Protein AF-A0A7S2ENN5-F1 (afdb_monomer_lite)

Secondary structure (DSSP, 8-state):
-TGGGT----EEEEEE-----GGG--STTS---SS-HHHHHHHTTS-EEEEETTEEEEE-TTTTTTT-EEE-SS-GGG-EEEEE-SBSTHHHHHHT-TT-SEEEEEEEEETTHHHHHHHHHHHTTTSS---SS-HHHHHHHHHHHTT-SSHHHHHHHHTTT-HHHHHHH-

Organism: Trieres chinensis (NCBI:txid1514140)

InterPro domains:
  IPR032095 Saccharopine dehydrogenase-like, C-terminal [PF16653] (1-130)
  IPR051168 Alpha-aminoadipic semialdehyde synthase [PTHR11133] (2-144)

Foldseek 3Di:
DQVVVVHAAQADEAEDEDAPDQVPLPALLSGDDPDDPLVVLVQLQCKAWWFDQQDIDTAHSLCQLVPKDFDCPPDVVQRKIKTFGHYQPVVCVVVVRVNHRTTTYIYIGHPNNSLLSQLCVLLVVSPDDLDDDDPVVSSVVSCVVVPHPDLQVSLCVSSVNDPVSSVSND

Radius of gyration: 18.99 Å; chains: 1; bounding box: 40×30×58 Å

pLDDT: mean 93.61, std 6.2, range [60.91, 98.56]

Structure (mmCIF, N/CA/C/O backbone):
data_AF-A0A7S2ENN5-F1
#
_entry.id   AF-A0A7S2ENN5-F1
#
loop_
_atom_site.group_PDB
_atom_site.id
_atom_site.type_symbol
_atom_site.label_atom_id
_atom_site.label_alt_id
_atom_site.label_comp_id
_atom_site.label_asym_id
_atom_site.label_entity_id
_atom_site.label_seq_id
_atom_site.pdbx_PDB_ins_code
_atom_site.Cartn_x
_atom_site.Cartn_y
_atom_site.Cartn_z
_atom_site.occupancy
_atom_site.B_iso_or_equiv
_atom_site.auth_seq_id
_atom_site.auth_comp_id
_atom_site.auth_asym_id
_atom_site.auth_atom_id
_atom_site.pdbx_PDB_model_num
ATOM 1 N N . ASP A 1 1 ? -18.076 -10.027 25.248 1.00 76.19 1 ASP A N 1
ATOM 2 C CA . ASP A 1 1 ? -17.454 -9.760 26.560 1.00 76.19 1 ASP A CA 1
ATOM 3 C C . ASP A 1 1 ? -17.493 -8.278 26.937 1.00 76.19 1 ASP A C 1
ATOM 5 O O . ASP A 1 1 ? -18.130 -7.961 27.929 1.00 76.19 1 ASP A O 1
ATOM 9 N N . VAL A 1 2 ? -16.917 -7.354 26.149 1.00 88.94 2 VAL A N 1
ATOM 10 C CA . VAL A 1 2 ? -16.986 -5.901 26.453 1.00 88.94 2 VAL A CA 1
ATOM 11 C C . VAL A 1 2 ? -18.434 -5.395 26.542 1.00 88.94 2 VAL A C 1
ATOM 13 O O . VAL A 1 2 ? -18.850 -4.895 27.583 1.00 88.94 2 VAL A O 1
ATOM 16 N N . GLN A 1 3 ? -19.232 -5.619 25.495 1.00 87.19 3 GLN A N 1
ATOM 17 C CA . GLN A 1 3 ? -20.635 -5.179 25.445 1.00 87.19 3 GLN A CA 1
ATOM 18 C C . GLN A 1 3 ? -21.523 -5.859 26.489 1.00 87.19 3 GLN A C 1
ATOM 20 O O . GLN A 1 3 ? -22.360 -5.215 27.108 1.00 87.19 3 GLN A O 1
ATOM 25 N N . SER A 1 4 ? -21.304 -7.151 26.756 1.00 89.75 4 SER A N 1
ATOM 26 C CA . SER A 1 4 ? -22.038 -7.887 27.796 1.00 89.75 4 SER A CA 1
ATOM 27 C C . SER A 1 4 ? -21.761 -7.370 29.212 1.00 89.75 4 SER A C 1
ATOM 29 O O . SER A 1 4 ? -22.510 -7.685 30.127 1.00 89.75 4 SER A O 1
ATOM 31 N N . ARG A 1 5 ? -20.693 -6.586 29.399 1.00 94.62 5 ARG A N 1
ATOM 32 C CA . ARG A 1 5 ? -20.354 -5.908 30.657 1.00 94.62 5 ARG A CA 1
ATOM 33 C C . ARG A 1 5 ? -20.744 -4.422 30.646 1.00 94.62 5 ARG A C 1
ATOM 35 O O . ARG A 1 5 ? -20.302 -3.684 31.518 1.00 94.62 5 ARG A O 1
ATOM 42 N N . GLY A 1 6 ? -21.532 -3.978 29.661 1.00 93.19 6 GLY A N 1
ATOM 43 C CA . GLY A 1 6 ? -21.951 -2.581 29.502 1.00 93.19 6 GLY A CA 1
ATOM 44 C C . GLY A 1 6 ? -20.868 -1.648 28.949 1.00 93.19 6 GLY A C 1
ATOM 45 O O . GLY A 1 6 ? -21.028 -0.435 29.013 1.00 93.19 6 GLY A O 1
ATOM 46 N N . GLY A 1 7 ? -19.758 -2.189 28.439 1.00 93.94 7 GLY A N 1
ATOM 47 C CA . GLY A 1 7 ? -18.704 -1.400 27.808 1.00 93.94 7 GLY A CA 1
ATOM 48 C C . GLY A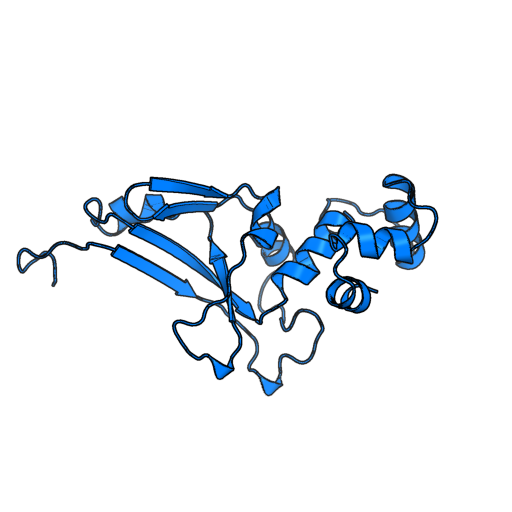 1 7 ? -18.982 -1.118 26.332 1.00 93.94 7 GLY A C 1
ATOM 49 O O . GLY A 1 7 ? -19.632 -1.906 25.643 1.00 93.94 7 GLY A O 1
ATOM 50 N N . GLU A 1 8 ? -18.400 -0.036 25.826 1.00 94.50 8 GLU A N 1
ATOM 51 C CA . GLU A 1 8 ? -18.480 0.359 24.420 1.00 94.50 8 GLU A CA 1
ATOM 52 C C . GLU A 1 8 ? -17.103 0.324 23.757 1.00 94.50 8 GLU A C 1
ATOM 54 O O . GLU A 1 8 ? -16.072 0.593 24.379 1.00 94.50 8 GLU A O 1
ATOM 59 N N . ILE A 1 9 ? -17.074 -0.019 22.470 1.00 96.00 9 ILE A N 1
ATOM 60 C CA . ILE A 1 9 ? -15.841 0.012 21.686 1.00 96.00 9 ILE A CA 1
ATOM 61 C C . ILE A 1 9 ? -15.644 1.436 21.190 1.00 96.00 9 ILE A C 1
ATOM 63 O O . ILE A 1 9 ? -16.368 1.876 20.311 1.00 96.00 9 ILE A O 1
ATOM 67 N N . ALA A 1 10 ? -14.650 2.144 21.724 1.00 95.38 10 ALA A N 1
ATOM 68 C CA . ALA A 1 10 ? -14.343 3.505 21.284 1.00 95.38 10 ALA A CA 1
ATOM 69 C C . ALA A 1 10 ? -13.614 3.535 19.929 1.00 95.38 10 ALA A C 1
ATOM 71 O O . ALA A 1 10 ? -13.820 4.444 19.132 1.00 95.38 10 ALA A O 1
ATOM 72 N N . SER A 1 11 ? -12.755 2.547 19.660 1.00 96.81 11 SER A N 1
ATOM 73 C CA . SER A 1 11 ? -11.934 2.482 18.450 1.00 96.81 11 SER A CA 1
ATOM 74 C C . SER A 1 11 ? -11.639 1.037 18.063 1.00 96.81 11 SER A C 1
ATOM 76 O O . SER A 1 11 ? -11.359 0.196 18.919 1.00 96.81 11 SER A O 1
ATOM 78 N N . PHE A 1 12 ? -11.672 0.762 16.763 1.00 97.25 12 PHE A N 1
ATOM 79 C CA . PHE A 1 12 ? -11.297 -0.509 16.168 1.00 97.25 12 PHE A CA 1
ATOM 80 C C . PHE A 1 12 ? -10.251 -0.288 15.075 1.00 97.25 12 PHE A C 1
ATOM 82 O O . PHE A 1 12 ? -10.457 0.482 14.137 1.00 97.25 12 PHE A O 1
ATOM 89 N N . SER A 1 13 ? -9.134 -1.009 15.170 1.00 96.88 13 SER A N 1
ATOM 90 C CA . SER A 1 13 ? -8.097 -1.030 14.141 1.00 96.88 13 SER A CA 1
ATOM 91 C C . SER A 1 13 ? -7.624 -2.457 13.904 1.00 96.88 13 SER A C 1
ATOM 93 O O . SER A 1 13 ? -7.273 -3.168 14.845 1.00 96.88 13 SER A O 1
ATOM 95 N N . SER A 1 14 ? -7.612 -2.884 12.643 1.00 96.94 14 SER A N 1
ATOM 96 C CA . SER A 1 14 ? -7.129 -4.205 12.246 1.00 96.94 14 SER A CA 1
ATOM 97 C C . SER A 1 14 ? -6.231 -4.103 11.021 1.00 96.94 14 SER A C 1
ATOM 99 O O . SER A 1 14 ? -6.651 -3.685 9.942 1.00 96.94 14 SER A O 1
ATOM 101 N N . VAL A 1 15 ? -4.976 -4.506 11.184 1.00 97.31 15 VAL A N 1
ATOM 102 C CA . VAL A 1 15 ? -3.971 -4.495 10.121 1.00 97.31 15 VAL A CA 1
ATOM 103 C C . VAL A 1 15 ? -3.394 -5.890 9.938 1.00 97.31 15 VAL A C 1
ATOM 105 O O . VAL A 1 15 ? -3.224 -6.634 10.902 1.00 97.31 15 VAL A O 1
ATOM 108 N N . CYS A 1 16 ? -3.117 -6.270 8.695 1.00 96.75 16 CYS A N 1
ATOM 109 C CA . CYS A 1 16 ? -2.563 -7.583 8.378 1.00 96.75 16 CYS A CA 1
ATOM 110 C C . CYS A 1 16 ? -1.698 -7.517 7.116 1.00 96.75 16 CYS A C 1
ATOM 112 O O . CYS A 1 16 ? -1.954 -6.712 6.219 1.00 96.75 16 CYS A O 1
ATOM 114 N N . GLY A 1 17 ? -0.690 -8.382 7.015 1.00 95.75 17 GLY A N 1
ATOM 115 C CA . GLY A 1 17 ? 0.104 -8.554 5.804 1.00 95.75 17 GLY A CA 1
ATOM 116 C C . GLY A 1 17 ? 0.718 -9.946 5.736 1.00 95.75 17 GLY A C 1
ATOM 117 O O . GLY A 1 17 ? 1.383 -10.377 6.670 1.00 95.75 17 GLY A O 1
ATOM 118 N N . GLY A 1 18 ? 0.513 -10.639 4.616 1.00 96.31 18 GLY A N 1
ATOM 119 C CA . GLY A 1 18 ? 1.305 -11.814 4.260 1.00 96.31 18 GLY A CA 1
ATOM 120 C C . GLY A 1 18 ? 2.574 -11.350 3.558 1.00 96.31 18 GLY A C 1
ATOM 121 O O . GLY A 1 18 ? 2.512 -10.967 2.388 1.00 96.31 18 GLY A O 1
ATOM 122 N N . LEU A 1 19 ? 3.685 -11.325 4.289 1.00 96.81 19 LEU A N 1
ATOM 123 C CA . LEU A 1 19 ? 4.980 -10.824 3.830 1.00 96.81 19 LEU A CA 1
ATOM 124 C C . LEU A 1 19 ? 6.016 -11.957 3.846 1.00 96.81 19 LEU A C 1
ATOM 126 O O . LEU A 1 19 ? 5.863 -12.899 4.628 1.00 96.81 19 LEU A O 1
ATOM 130 N N . PRO A 1 20 ? 7.054 -11.903 2.991 1.00 97.69 20 PRO A N 1
ATOM 131 C CA . PRO A 1 20 ? 8.198 -12.791 3.154 1.00 97.69 20 PRO A CA 1
ATOM 132 C C . PRO A 1 20 ? 8.847 -12.566 4.527 1.00 97.69 20 PRO A C 1
ATOM 134 O O . PRO A 1 20 ? 8.777 -11.463 5.066 1.00 97.69 20 PRO A O 1
ATOM 137 N N . ALA A 1 21 ? 9.508 -13.592 5.065 1.00 97.06 21 ALA A N 1
ATOM 138 C CA . ALA A 1 21 ? 10.384 -13.410 6.219 1.00 97.06 21 ALA A CA 1
ATOM 139 C C . ALA A 1 21 ? 11.461 -12.345 5.906 1.00 97.06 21 ALA A C 1
ATOM 141 O O . ALA A 1 21 ? 11.845 -12.225 4.733 1.00 97.06 21 ALA A O 1
ATOM 142 N N . PRO A 1 22 ? 11.951 -11.578 6.900 1.00 96.06 22 PRO A N 1
ATOM 143 C CA . PRO A 1 22 ? 12.887 -10.474 6.669 1.00 96.06 22 PRO A CA 1
ATOM 144 C C . PRO A 1 22 ? 14.112 -10.861 5.829 1.00 96.06 22 PRO A C 1
ATOM 146 O O . PRO A 1 22 ? 14.455 -10.181 4.867 1.00 96.06 22 PRO A O 1
ATOM 149 N N . GLU A 1 23 ? 14.721 -12.007 6.122 1.00 96.75 23 GLU A N 1
ATOM 150 C CA . GLU A 1 23 ? 15.871 -12.569 5.411 1.00 96.75 23 GLU A CA 1
ATOM 151 C C . GLU A 1 23 ? 15.569 -12.944 3.949 1.00 96.75 23 GLU A C 1
ATOM 153 O O . GLU A 1 23 ? 16.466 -13.003 3.109 1.00 96.75 23 GLU A O 1
ATOM 158 N N . ALA A 1 24 ? 14.295 -13.162 3.619 1.00 97.50 24 ALA A N 1
ATOM 159 C CA . ALA A 1 24 ? 13.831 -13.462 2.272 1.00 97.50 24 ALA A CA 1
ATOM 160 C C . ALA A 1 24 ? 13.317 -12.219 1.523 1.00 97.50 24 ALA A C 1
ATOM 162 O O . ALA A 1 24 ? 13.026 -12.322 0.329 1.00 97.50 24 ALA A O 1
ATOM 163 N N . ALA A 1 25 ? 13.203 -11.054 2.168 1.00 96.75 25 ALA A N 1
ATOM 164 C CA . ALA A 1 25 ? 12.720 -9.801 1.578 1.00 96.75 25 ALA A CA 1
ATOM 165 C C . ALA A 1 25 ? 13.804 -9.087 0.736 1.00 96.75 25 ALA A C 1
ATOM 167 O O . ALA A 1 25 ? 14.001 -7.882 0.814 1.00 96.75 25 ALA A O 1
ATOM 168 N N . ASN A 1 26 ? 14.513 -9.838 -0.103 1.00 95.69 26 ASN A N 1
ATOM 169 C CA . ASN A 1 26 ? 15.738 -9.427 -0.793 1.00 95.69 26 ASN A CA 1
ATOM 170 C C . ASN A 1 26 ? 15.519 -8.936 -2.238 1.00 95.69 26 ASN A C 1
ATOM 172 O O . ASN A 1 26 ? 16.326 -9.206 -3.124 1.00 95.69 26 ASN A O 1
ATOM 176 N N . ASN A 1 27 ? 14.408 -8.246 -2.500 1.00 95.44 27 ASN A N 1
ATOM 177 C CA . ASN A 1 27 ? 14.086 -7.694 -3.820 1.00 95.44 27 ASN A CA 1
ATOM 178 C C . ASN A 1 27 ? 13.591 -6.243 -3.706 1.00 95.44 27 ASN A C 1
ATOM 180 O O . ASN A 1 27 ? 13.231 -5.822 -2.607 1.00 95.44 27 ASN A O 1
ATOM 184 N N . PRO A 1 28 ? 13.520 -5.474 -4.811 1.00 94.62 28 PRO A N 1
ATOM 185 C CA . PRO A 1 28 ? 13.144 -4.062 -4.750 1.00 94.62 28 PRO A CA 1
ATOM 186 C C . PRO A 1 28 ? 11.794 -3.797 -4.068 1.00 94.62 28 PRO A C 1
ATOM 188 O O . PRO A 1 28 ? 11.675 -2.854 -3.292 1.00 94.62 28 PRO A O 1
ATOM 191 N N . LEU A 1 29 ? 10.783 -4.639 -4.277 1.00 95.31 29 LEU A N 1
ATOM 192 C CA . LEU A 1 29 ? 9.482 -4.467 -3.621 1.00 95.31 29 LEU A CA 1
ATOM 193 C C . LEU A 1 29 ? 9.468 -4.969 -2.172 1.00 95.31 29 LEU A C 1
ATOM 195 O O . LEU A 1 29 ? 8.485 -4.747 -1.474 1.00 95.31 29 LEU A O 1
ATOM 199 N N . MET A 1 30 ? 10.507 -5.685 -1.726 1.00 96.38 30 MET A N 1
ATOM 200 C CA . MET A 1 30 ? 10.515 -6.428 -0.460 1.00 96.38 30 MET A CA 1
ATOM 201 C C . MET A 1 30 ? 9.263 -7.311 -0.307 1.00 96.38 30 MET A C 1
ATOM 203 O O . MET A 1 30 ? 8.740 -7.528 0.780 1.00 96.38 30 MET A O 1
ATOM 207 N N . TYR A 1 31 ? 8.753 -7.829 -1.427 1.00 97.75 31 TYR A N 1
ATOM 208 C CA . TYR A 1 31 ? 7.514 -8.599 -1.485 1.00 97.75 31 TYR A CA 1
ATOM 209 C C . TYR A 1 31 ? 7.693 -9.827 -2.372 1.00 97.75 31 TYR A C 1
ATOM 211 O O . TYR A 1 31 ? 8.467 -9.804 -3.329 1.00 97.75 31 TYR A O 1
ATOM 219 N N . LYS A 1 32 ? 6.977 -10.910 -2.066 1.00 97.69 32 LYS A N 1
ATOM 220 C CA . LYS A 1 32 ? 6.896 -12.099 -2.921 1.00 97.69 32 LYS A CA 1
ATOM 221 C C . LYS A 1 32 ? 5.437 -12.483 -3.094 1.00 97.69 32 LYS A C 1
ATOM 223 O O . LYS A 1 32 ? 4.670 -12.479 -2.134 1.00 97.69 32 LYS A O 1
ATOM 228 N N . PHE A 1 33 ? 5.058 -12.807 -4.323 1.00 96.56 33 PHE A N 1
ATOM 229 C CA . PHE A 1 33 ? 3.690 -13.182 -4.644 1.00 96.56 33 PHE A CA 1
ATOM 230 C C . PHE A 1 33 ? 3.398 -14.597 -4.139 1.00 96.56 33 PHE A C 1
ATOM 232 O O . PHE A 1 33 ? 3.935 -15.566 -4.663 1.00 96.56 33 PHE A O 1
ATOM 239 N N . SER A 1 34 ? 2.539 -14.707 -3.127 1.00 94.62 34 SER A N 1
ATOM 240 C CA . SER A 1 34 ? 1.975 -15.980 -2.647 1.00 94.62 34 SER A CA 1
ATOM 241 C C . SER A 1 34 ? 0.565 -16.254 -3.190 1.00 94.62 34 SER A C 1
ATOM 243 O O . SER A 1 34 ? -0.012 -17.307 -2.941 1.00 94.62 34 SER A O 1
ATOM 245 N N . TRP A 1 35 ? 0.006 -15.300 -3.935 1.00 94.50 35 TRP A N 1
ATOM 246 C CA . TRP A 1 35 ? -1.295 -15.354 -4.600 1.00 94.50 35 TRP A CA 1
ATOM 247 C C . TRP A 1 35 ? -1.234 -14.514 -5.884 1.00 94.50 35 TRP A C 1
ATOM 249 O O . TRP A 1 35 ? -0.188 -13.948 -6.203 1.00 94.50 35 TRP A O 1
ATOM 259 N N . SER A 1 36 ? -2.337 -14.444 -6.639 1.00 95.62 36 SER A N 1
ATOM 260 C CA . SER A 1 36 ? -2.381 -13.794 -7.959 1.00 95.62 36 SER A CA 1
ATOM 261 C C . SER A 1 36 ? -1.706 -12.406 -7.973 1.00 95.62 36 SER A C 1
ATOM 263 O O . SER A 1 36 ? -2.224 -11.478 -7.342 1.00 95.62 36 SER A O 1
ATOM 265 N N . PRO A 1 37 ? -0.610 -12.215 -8.740 1.00 93.94 37 PRO A N 1
ATOM 266 C CA . PRO A 1 37 ? 0.054 -10.916 -8.858 1.00 93.94 37 PRO A CA 1
ATOM 267 C C . PRO A 1 37 ? -0.882 -9.823 -9.374 1.00 93.94 37 PRO A C 1
ATOM 269 O O . PRO A 1 37 ? -0.896 -8.711 -8.854 1.00 93.94 37 PRO A O 1
ATOM 272 N N . MET A 1 38 ? -1.746 -10.164 -10.335 1.00 92.25 38 MET A N 1
ATOM 273 C CA . MET A 1 38 ? -2.770 -9.244 -10.836 1.00 92.25 38 MET A CA 1
ATOM 274 C C . MET A 1 38 ? -3.751 -8.825 -9.742 1.00 92.25 38 MET A C 1
ATOM 276 O O . MET A 1 38 ? -4.189 -7.678 -9.709 1.00 92.25 38 MET A O 1
ATOM 280 N N . GLY A 1 39 ? -4.078 -9.736 -8.826 1.00 94.56 39 GLY A N 1
ATOM 281 C CA . GLY A 1 39 ? -4.886 -9.426 -7.655 1.00 94.56 39 GLY A CA 1
ATOM 282 C C . GLY A 1 39 ? -4.206 -8.418 -6.724 1.00 94.56 39 GLY A C 1
ATOM 283 O O . GLY A 1 39 ? -4.861 -7.471 -6.292 1.00 94.56 39 GLY A O 1
ATOM 284 N N . VAL A 1 40 ? -2.899 -8.567 -6.472 1.00 94.69 40 VAL A N 1
ATOM 285 C CA . VAL A 1 40 ? -2.110 -7.605 -5.676 1.00 94.69 40 VAL A CA 1
ATOM 286 C C . VAL A 1 40 ? -2.126 -6.226 -6.332 1.00 94.69 40 VAL A C 1
ATOM 288 O O . VAL A 1 40 ? -2.456 -5.240 -5.677 1.00 94.69 40 VAL A O 1
ATOM 291 N N . LEU A 1 41 ? -1.823 -6.156 -7.631 1.00 93.81 41 LEU A N 1
ATOM 292 C CA . LEU A 1 41 ? -1.749 -4.890 -8.365 1.00 93.81 41 LEU A CA 1
ATOM 293 C C . LEU A 1 41 ? -3.102 -4.174 -8.447 1.00 93.81 41 LEU A C 1
ATOM 295 O O . LEU A 1 41 ? -3.153 -2.949 -8.362 1.00 93.81 41 LEU A O 1
ATOM 299 N N . ARG A 1 42 ? -4.208 -4.916 -8.577 1.00 93.31 42 ARG A N 1
ATOM 300 C CA . ARG A 1 42 ? -5.564 -4.348 -8.506 1.00 93.31 42 ARG A CA 1
ATOM 301 C C . ARG A 1 42 ? -5.902 -3.874 -7.097 1.00 93.31 42 ARG A C 1
ATOM 303 O O . ARG A 1 42 ? -6.484 -2.810 -6.939 1.00 93.31 42 ARG A O 1
ATOM 310 N N . ALA A 1 43 ? -5.511 -4.626 -6.066 1.00 94.69 43 ALA A N 1
ATOM 311 C CA . ALA A 1 43 ? -5.749 -4.228 -4.681 1.00 94.69 43 ALA A CA 1
ATOM 312 C C . ALA A 1 43 ? -5.086 -2.885 -4.339 1.00 94.69 43 ALA A C 1
ATOM 314 O O . ALA A 1 43 ? -5.692 -2.070 -3.652 1.00 94.69 43 ALA A O 1
ATOM 315 N N . CYS A 1 44 ? -3.896 -2.636 -4.887 1.00 94.50 44 CYS A N 1
ATOM 316 C CA . CYS A 1 44 ? -3.160 -1.376 -4.776 1.00 94.50 44 CYS A CA 1
ATOM 317 C C . CYS A 1 44 ? -3.775 -0.191 -5.549 1.00 94.50 44 CYS A C 1
ATOM 319 O O . CYS A 1 44 ? -3.205 0.899 -5.540 1.00 94.50 44 CYS A O 1
ATOM 321 N N . GLN A 1 45 ? -4.907 -0.392 -6.223 1.00 93.69 45 GLN A N 1
ATOM 322 C CA . GLN A 1 45 ? -5.630 0.637 -6.975 1.00 93.69 45 GLN A CA 1
ATOM 323 C C . GLN A 1 45 ? -7.075 0.819 -6.495 1.00 93.69 45 GLN A C 1
ATOM 325 O O . GLN A 1 45 ? -7.800 1.615 -7.080 1.00 93.69 45 GLN A O 1
ATOM 330 N N . ASN A 1 46 ? -7.505 0.092 -5.461 1.00 96.38 46 ASN A N 1
ATOM 331 C CA . ASN A 1 46 ? -8.849 0.257 -4.914 1.00 96.38 46 ASN A CA 1
ATOM 332 C C . ASN A 1 46 ? -8.958 1.563 -4.127 1.00 96.38 46 ASN A C 1
ATOM 334 O O . ASN A 1 46 ? -8.008 1.967 -3.459 1.00 96.38 46 ASN A O 1
ATOM 338 N N . ASP A 1 47 ? -10.150 2.145 -4.117 1.00 98.06 47 ASP A N 1
ATOM 339 C CA . ASP A 1 47 ? -10.494 3.154 -3.123 1.00 98.06 47 ASP A CA 1
ATOM 340 C C . ASP A 1 47 ? -10.470 2.541 -1.717 1.00 98.06 47 ASP A C 1
ATOM 342 O O . ASP A 1 47 ? -10.663 1.330 -1.527 1.00 98.06 47 ASP A O 1
ATOM 346 N N . ALA A 1 48 ? -10.267 3.391 -0.719 1.00 98.50 48 ALA A N 1
ATOM 347 C CA . ALA A 1 48 ? -10.445 3.032 0.671 1.00 98.50 48 ALA A CA 1
ATOM 348 C C . ALA A 1 48 ? -11.242 4.103 1.417 1.00 98.50 48 ALA A C 1
ATOM 350 O O . ALA A 1 48 ? -11.071 5.297 1.191 1.00 98.50 48 ALA A O 1
ATOM 351 N N . ILE A 1 49 ? -12.091 3.664 2.338 1.00 98.56 49 ILE A N 1
ATOM 352 C CA . ILE A 1 49 ? -12.883 4.531 3.206 1.00 98.56 49 ILE A CA 1
ATOM 353 C C . ILE A 1 49 ? -12.813 3.992 4.630 1.00 98.56 49 ILE A C 1
ATOM 355 O O . ILE A 1 49 ? -12.909 2.784 4.868 1.00 98.56 49 ILE A O 1
ATOM 359 N N . TYR A 1 50 ? -12.580 4.878 5.588 1.00 98.56 50 TYR A N 1
ATOM 360 C CA . TYR A 1 50 ? -12.483 4.521 6.997 1.00 98.56 50 TYR A CA 1
ATOM 361 C C . TYR A 1 50 ? -12.915 5.685 7.881 1.00 98.56 50 TYR A C 1
ATOM 363 O O . TYR A 1 50 ? -13.050 6.811 7.412 1.00 98.56 50 TYR A O 1
ATOM 371 N N . MET A 1 51 ? -13.137 5.418 9.165 1.00 98.25 51 MET A N 1
ATOM 372 C CA . MET A 1 51 ? -13.492 6.453 10.132 1.00 98.25 51 MET A CA 1
ATOM 373 C C . MET A 1 51 ? -12.340 6.683 11.099 1.00 98.25 51 MET A C 1
ATOM 375 O O . MET A 1 51 ? -11.725 5.729 11.583 1.00 98.25 51 MET A O 1
ATOM 379 N N . ARG A 1 52 ? -12.057 7.946 11.395 1.00 97.06 52 ARG A N 1
ATOM 380 C CA . ARG A 1 52 ? -11.066 8.356 12.382 1.00 97.06 52 ARG A CA 1
ATOM 381 C C . ARG A 1 52 ? -11.592 9.552 13.156 1.00 97.06 52 ARG A C 1
ATOM 383 O O . ARG A 1 52 ? -11.910 10.568 12.551 1.00 97.06 52 ARG A O 1
ATOM 390 N N . GLU A 1 53 ? -11.625 9.431 14.480 1.00 96.19 53 GLU A N 1
ATOM 391 C CA . GLU A 1 53 ? -12.000 10.524 15.390 1.00 96.19 53 GLU A CA 1
ATOM 392 C C . GLU A 1 53 ? -13.368 11.151 15.025 1.00 96.19 53 GLU A C 1
ATOM 394 O O . GLU A 1 53 ? -13.557 12.361 15.074 1.00 96.19 53 GLU A O 1
ATOM 399 N N . GLY A 1 54 ? -14.328 10.314 14.616 1.00 94.62 54 GLY A N 1
ATOM 400 C CA . GLY A 1 54 ? -15.680 10.695 14.192 1.00 94.62 54 GLY A CA 1
ATOM 401 C C . GLY A 1 54 ? -15.788 11.184 12.743 1.00 94.62 54 GLY A C 1
ATOM 402 O O . GLY A 1 54 ? -16.895 11.334 12.233 1.00 94.62 54 GLY A O 1
ATOM 403 N N . GLY A 1 55 ? -14.663 11.407 12.057 1.00 97.44 55 GLY A N 1
ATOM 404 C CA . GLY A 1 55 ? -14.618 11.842 10.663 1.00 97.44 55 GLY A CA 1
ATOM 405 C C . GLY A 1 55 ? -14.444 10.685 9.682 1.00 97.44 55 GLY A C 1
ATOM 406 O O . GLY A 1 55 ? -13.595 9.811 9.872 1.00 97.44 55 GLY A O 1
ATOM 407 N N . VAL A 1 56 ? -15.213 10.699 8.593 1.00 98.00 56 VAL A N 1
ATOM 408 C CA . VAL A 1 56 ? -15.017 9.781 7.464 1.00 98.00 56 VAL A CA 1
ATOM 409 C C . VAL A 1 56 ? -13.853 10.272 6.607 1.00 98.00 56 VAL A C 1
ATOM 411 O O . VAL A 1 56 ? -13.835 11.414 6.153 1.00 98.00 56 VAL A O 1
ATOM 414 N N . VAL A 1 57 ? -12.889 9.389 6.361 1.00 98.44 57 VAL A N 1
ATOM 415 C CA . VAL A 1 57 ? -11.752 9.621 5.474 1.00 98.44 57 VAL A CA 1
ATOM 416 C C . VAL A 1 57 ? -11.918 8.771 4.224 1.00 98.44 57 VAL A C 1
ATOM 418 O O . VAL A 1 57 ? -12.013 7.548 4.311 1.00 98.44 57 VAL A O 1
ATOM 421 N N . ASN A 1 58 ? -11.901 9.431 3.068 1.00 98.31 58 ASN A N 1
ATOM 422 C CA . ASN A 1 58 ? -11.901 8.801 1.754 1.00 98.31 58 ASN A CA 1
ATOM 423 C C . ASN A 1 58 ? -10.506 8.908 1.138 1.00 98.31 58 ASN A C 1
ATOM 425 O O . ASN A 1 58 ? -9.913 9.985 1.118 1.00 98.31 58 ASN A O 1
ATOM 429 N N . VAL A 1 59 ? -9.997 7.795 0.627 1.00 98.31 59 VAL A N 1
ATOM 430 C CA . VAL A 1 59 ? -8.741 7.711 -0.114 1.00 98.31 59 VAL A CA 1
ATOM 431 C C . VAL A 1 59 ? -9.065 7.128 -1.476 1.00 98.31 59 VAL A C 1
ATOM 433 O O . VAL A 1 59 ? -9.395 5.949 -1.591 1.00 98.31 59 VAL A O 1
ATOM 436 N N . GLU A 1 60 ? -8.986 7.959 -2.508 1.00 97.88 60 GLU A N 1
ATOM 437 C CA . GLU A 1 60 ? -9.182 7.501 -3.878 1.00 97.88 60 GLU A CA 1
ATOM 438 C C . GLU A 1 60 ? -8.073 6.525 -4.282 1.00 97.88 60 GLU A C 1
ATOM 440 O O . GLU A 1 60 ? -6.913 6.648 -3.882 1.00 97.88 60 GLU A O 1
ATOM 445 N N . GLY A 1 61 ? -8.403 5.582 -5.157 1.00 95.69 61 GLY A N 1
ATOM 446 C CA . GLY A 1 61 ? -7.493 4.561 -5.643 1.00 95.69 61 GLY A CA 1
ATOM 447 C C . GLY A 1 61 ? -6.257 5.155 -6.301 1.00 95.69 61 GLY A C 1
ATOM 448 O O . GLY A 1 61 ? -5.181 4.563 -6.213 1.00 95.69 61 GLY A O 1
ATOM 449 N N . LYS A 1 62 ? -6.365 6.351 -6.908 1.00 93.50 62 LYS A N 1
ATOM 450 C CA . LYS A 1 62 ? -5.232 7.124 -7.448 1.00 93.50 62 LYS A CA 1
ATOM 451 C C . LYS A 1 62 ? -4.190 7.464 -6.364 1.00 93.50 62 LYS A C 1
ATOM 453 O O . LYS A 1 62 ? -3.001 7.264 -6.618 1.00 93.50 62 LYS A O 1
ATOM 458 N N . ASP A 1 63 ? -4.649 7.780 -5.155 1.00 95.75 63 ASP A N 1
ATOM 459 C CA . ASP A 1 63 ? -3.861 8.242 -4.006 1.00 95.75 63 ASP A CA 1
ATOM 460 C C . ASP A 1 63 ? -3.560 7.136 -2.978 1.00 95.75 63 ASP A C 1
ATOM 462 O O . ASP A 1 63 ? -2.825 7.356 -2.018 1.00 95.75 63 ASP A O 1
ATOM 466 N N . LEU A 1 64 ? -4.086 5.917 -3.163 1.00 97.75 64 LEU A N 1
ATOM 467 C CA . LEU A 1 64 ? -3.930 4.838 -2.181 1.00 97.75 64 LEU A CA 1
ATOM 468 C C . LEU A 1 64 ? -2.461 4.581 -1.814 1.00 97.75 64 LEU A C 1
ATOM 470 O O . LEU A 1 64 ? -2.116 4.528 -0.635 1.00 97.75 64 LEU A O 1
ATOM 474 N N . LEU A 1 65 ? -1.586 4.445 -2.811 1.00 97.06 65 LEU A N 1
ATOM 475 C CA . LEU A 1 65 ? -0.169 4.138 -2.587 1.00 97.06 65 LEU A CA 1
ATOM 476 C C . LEU A 1 65 ? 0.601 5.304 -1.954 1.00 97.06 65 LEU A C 1
ATOM 478 O O . LEU A 1 65 ? 1.488 5.067 -1.140 1.00 97.06 65 LEU A O 1
ATOM 482 N N . SER A 1 66 ? 0.251 6.550 -2.281 1.00 95.38 66 SER A N 1
ATOM 483 C CA . SER A 1 66 ? 0.846 7.738 -1.655 1.00 95.38 66 SER A CA 1
ATOM 484 C C . SER A 1 66 ? 0.286 8.007 -0.253 1.00 95.38 66 SER A C 1
ATOM 486 O O . SER A 1 66 ? 0.925 8.696 0.536 1.00 95.38 66 SER A O 1
ATOM 488 N N . SER A 1 67 ? -0.866 7.423 0.097 1.00 96.69 67 SER A N 1
ATOM 489 C CA . SER A 1 67 ? -1.454 7.509 1.441 1.00 96.69 67 SER A CA 1
ATOM 490 C C . SER A 1 67 ? -0.770 6.622 2.489 1.00 96.69 67 SER A C 1
ATOM 492 O O . SER A 1 67 ? -1.089 6.741 3.676 1.00 96.69 67 SER A O 1
ATOM 494 N N . ALA A 1 68 ? 0.139 5.731 2.070 1.00 97.44 68 ALA A N 1
ATOM 495 C CA . ALA A 1 68 ? 0.832 4.805 2.957 1.00 97.44 68 ALA A CA 1
ATOM 496 C C . ALA A 1 68 ? 1.570 5.556 4.076 1.00 97.44 68 ALA A C 1
ATOM 498 O O . ALA A 1 68 ? 2.239 6.563 3.842 1.00 97.44 68 ALA A O 1
ATOM 499 N N . ARG A 1 69 ? 1.456 5.059 5.310 1.00 96.44 69 ARG A N 1
ATOM 500 C CA . ARG A 1 69 ? 2.110 5.662 6.483 1.00 96.44 69 ARG A CA 1
ATOM 501 C C . ARG A 1 69 ? 3.026 4.657 7.169 1.00 96.44 69 ARG A C 1
ATOM 503 O O . ARG A 1 69 ? 2.703 3.468 7.159 1.00 96.44 69 ARG A O 1
ATOM 510 N N . PRO A 1 70 ? 4.122 5.102 7.809 1.00 96.75 70 PRO A N 1
ATOM 511 C CA . PRO A 1 70 ? 4.913 4.237 8.675 1.00 96.75 70 PRO A CA 1
ATOM 512 C C . PRO A 1 70 ? 4.037 3.573 9.741 1.00 96.75 70 PRO A C 1
ATOM 514 O O . PRO A 1 70 ? 3.206 4.231 10.372 1.00 96.75 70 PRO A O 1
ATOM 517 N N . PHE A 1 71 ? 4.225 2.273 9.946 1.00 96.12 71 PHE A N 1
ATOM 518 C CA . PHE A 1 71 ? 3.559 1.515 10.995 1.00 96.12 71 PHE A CA 1
ATOM 519 C C . PHE A 1 71 ? 4.551 1.248 12.128 1.00 96.12 71 PHE A C 1
ATOM 521 O O . PHE A 1 71 ? 5.283 0.264 12.120 1.00 96.12 71 PHE A O 1
ATOM 528 N N . ASN A 1 72 ? 4.572 2.157 13.105 1.00 89.81 72 ASN A N 1
ATOM 529 C CA . ASN A 1 72 ? 5.553 2.143 14.197 1.00 89.81 72 ASN A CA 1
ATOM 530 C C . ASN A 1 72 ? 5.022 1.506 15.491 1.00 89.81 72 ASN A C 1
ATOM 532 O O . ASN A 1 72 ? 5.765 1.338 16.453 1.00 89.81 72 ASN A O 1
ATOM 536 N N . AS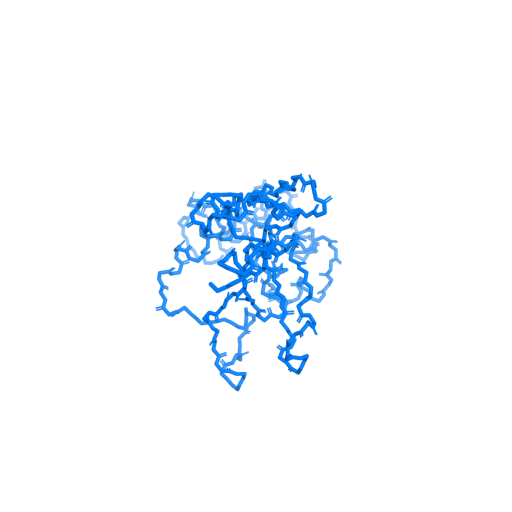N A 1 73 ? 3.731 1.169 15.530 1.00 82.62 73 ASN A N 1
ATOM 537 C CA . ASN A 1 73 ? 3.042 0.740 16.747 1.00 82.62 73 ASN A CA 1
ATOM 538 C C . ASN A 1 73 ? 3.393 -0.698 17.161 1.00 82.62 73 ASN A C 1
ATOM 540 O O . ASN A 1 73 ? 3.218 -1.047 18.325 1.00 82.62 73 ASN A O 1
ATOM 544 N N . ALA A 1 74 ? 3.871 -1.529 16.229 1.00 82.56 74 ALA A N 1
ATOM 545 C CA . ALA A 1 74 ? 4.354 -2.873 16.522 1.00 82.56 74 ALA A CA 1
ATOM 546 C C . ALA A 1 74 ? 5.540 -3.244 15.620 1.00 82.56 74 ALA A C 1
ATOM 548 O O . ALA A 1 74 ? 5.557 -2.917 14.437 1.00 82.56 74 ALA A O 1
ATOM 549 N N . TRP A 1 75 ? 6.518 -3.941 16.207 1.00 90.69 75 TRP A N 1
ATOM 550 C CA . TRP A 1 75 ? 7.761 -4.408 15.573 1.00 90.69 75 TRP A CA 1
ATOM 551 C C . TRP A 1 75 ? 8.538 -3.331 14.790 1.00 90.69 75 TRP A C 1
ATOM 553 O O . TRP A 1 75 ? 8.719 -3.464 13.579 1.00 90.69 75 TRP A O 1
ATOM 563 N N . PRO A 1 76 ? 9.068 -2.291 15.463 1.00 88.62 76 PRO A N 1
ATOM 564 C CA . PRO A 1 76 ? 9.813 -1.220 14.792 1.00 88.62 76 PRO A CA 1
ATOM 565 C C . PRO A 1 76 ? 10.988 -1.722 13.939 1.00 88.62 76 PRO A C 1
ATOM 567 O O . PRO A 1 76 ? 11.275 -1.152 12.891 1.00 88.62 76 PRO A O 1
ATOM 570 N N . SER A 1 77 ? 11.621 -2.828 14.345 1.00 92.00 77 SER A N 1
ATOM 571 C CA . SER A 1 77 ? 12.726 -3.467 13.619 1.00 92.00 77 SER A CA 1
ATOM 572 C C . SER A 1 77 ? 12.343 -4.023 12.245 1.00 92.00 77 SER A C 1
ATOM 574 O O . SER A 1 77 ? 13.225 -4.281 11.433 1.00 92.00 77 SER A O 1
ATOM 576 N N . LEU A 1 78 ? 11.050 -4.215 11.967 1.00 93.88 78 LEU A N 1
ATOM 577 C CA . LEU A 1 78 ? 10.575 -4.687 10.668 1.00 93.88 78 LEU A CA 1
ATOM 578 C C . LEU A 1 78 ? 10.356 -3.556 9.661 1.00 93.88 78 LEU A C 1
ATOM 580 O O . LEU A 1 78 ? 10.141 -3.860 8.494 1.00 93.88 78 LEU A O 1
ATOM 584 N N . HIS A 1 79 ? 10.405 -2.283 10.078 1.00 95.19 79 HIS A N 1
ATOM 585 C CA . HIS A 1 79 ? 10.217 -1.120 9.201 1.00 95.19 79 HIS A CA 1
ATOM 586 C C . HIS A 1 79 ? 9.005 -1.276 8.266 1.00 95.19 79 HIS A C 1
ATOM 588 O O . HIS A 1 79 ? 9.132 -1.349 7.042 1.00 95.19 79 HIS A O 1
ATOM 594 N N . LEU A 1 80 ? 7.815 -1.379 8.858 1.00 97.69 80 LEU A N 1
ATOM 595 C CA . LEU A 1 80 ? 6.575 -1.598 8.122 1.00 97.69 80 LEU A CA 1
ATOM 596 C C . LEU A 1 80 ? 5.894 -0.279 7.739 1.00 97.69 80 LEU A C 1
ATOM 598 O O . LEU A 1 80 ? 6.060 0.760 8.377 1.00 97.69 80 LEU A O 1
ATOM 602 N N . GLU A 1 81 ? 5.061 -0.353 6.713 1.00 97.81 81 GLU A N 1
ATOM 603 C CA . GLU A 1 81 ? 4.104 0.672 6.316 1.00 97.81 81 GLU A CA 1
ATOM 604 C C . GLU A 1 81 ? 2.698 0.069 6.238 1.00 97.81 81 GLU A C 1
ATOM 606 O O . GLU A 1 81 ? 2.523 -1.140 6.053 1.00 97.81 81 GLU A O 1
ATOM 611 N N . VAL A 1 82 ? 1.684 0.917 6.393 1.00 97.88 82 VAL A N 1
ATOM 612 C CA . VAL A 1 82 ? 0.276 0.529 6.339 1.00 97.88 82 VAL A CA 1
ATOM 613 C C . VAL A 1 82 ? -0.470 1.341 5.289 1.00 97.88 82 VAL A C 1
ATOM 615 O O . VAL A 1 82 ? -0.351 2.565 5.234 1.00 97.88 82 VAL A O 1
ATOM 618 N N . LEU A 1 83 ? -1.272 0.645 4.482 1.00 97.69 83 LEU A N 1
ATOM 619 C CA . LEU A 1 83 ? -2.250 1.240 3.572 1.00 97.69 83 LEU A CA 1
ATOM 620 C C . LEU A 1 83 ? -3.667 0.993 4.096 1.00 97.69 83 LEU A C 1
ATOM 622 O O . LEU A 1 83 ? -3.922 -0.113 4.583 1.00 97.69 83 LEU A O 1
ATOM 626 N N . PRO A 1 84 ? -4.604 1.946 3.970 1.00 98.00 84 PRO A N 1
ATOM 627 C CA . PRO A 1 84 ? -6.014 1.669 4.222 1.00 98.00 84 PRO A CA 1
ATOM 628 C C . PRO A 1 84 ? -6.530 0.600 3.242 1.00 98.00 84 PRO A C 1
ATOM 630 O O . PRO A 1 84 ? -6.017 0.450 2.134 1.00 98.00 84 PRO A O 1
ATOM 633 N N . ASN A 1 85 ? -7.508 -0.204 3.658 1.00 96.56 85 ASN A N 1
ATOM 634 C CA . ASN A 1 85 ? -7.959 -1.365 2.890 1.00 96.56 85 ASN A CA 1
ATOM 635 C C . ASN A 1 85 ? -9.469 -1.342 2.642 1.00 96.56 85 ASN A C 1
ATOM 637 O O . ASN A 1 85 ? -10.237 -1.748 3.518 1.00 96.56 85 ASN A O 1
ATOM 641 N N . ARG A 1 86 ? -9.863 -0.971 1.413 1.00 96.56 86 ARG A N 1
ATOM 642 C CA . ARG A 1 86 ? -11.262 -0.936 0.955 1.00 96.56 86 ARG A CA 1
ATOM 643 C C . ARG A 1 86 ? -12.150 -0.175 1.949 1.00 96.56 86 ARG A C 1
ATOM 645 O O . ARG A 1 86 ? -11.713 0.789 2.570 1.00 96.56 86 ARG A O 1
ATOM 652 N N . ASP A 1 87 ? -13.396 -0.605 2.086 1.00 98.12 87 ASP A N 1
ATOM 653 C CA . ASP A 1 87 ? -14.353 -0.047 3.020 1.00 98.12 87 ASP A CA 1
ATOM 654 C C . ASP A 1 87 ? -14.204 -0.673 4.414 1.00 98.12 87 ASP A C 1
ATOM 656 O O . ASP A 1 87 ? -14.410 -1.876 4.613 1.00 98.12 87 ASP A O 1
ATOM 660 N N . SER A 1 88 ? -13.813 0.161 5.378 1.00 98.38 88 SER A N 1
ATOM 661 C CA . SER A 1 88 ? -13.752 -0.184 6.797 1.00 98.38 88 SER A CA 1
ATOM 662 C C . SER A 1 88 ? -15.072 0.088 7.526 1.00 98.38 88 SER A C 1
ATOM 664 O O . SER A 1 88 ? -15.315 -0.538 8.553 1.00 98.38 88 SER A O 1
ATOM 666 N N . LEU A 1 89 ? -15.937 0.969 7.016 1.00 97.62 89 LEU A N 1
ATOM 667 C CA . LEU A 1 89 ? -17.183 1.375 7.677 1.00 97.62 89 LEU A CA 1
ATOM 668 C C . LEU A 1 89 ? -18.184 0.223 7.772 1.00 97.62 89 LEU A C 1
ATOM 670 O O . LEU A 1 89 ? -18.865 0.094 8.785 1.00 97.62 89 LEU A O 1
ATOM 674 N N . VAL A 1 90 ? -18.186 -0.696 6.798 1.00 97.56 90 VAL A N 1
ATOM 675 C CA . VAL A 1 90 ? -19.020 -1.919 6.843 1.00 97.56 90 VAL A CA 1
ATOM 676 C C . VAL A 1 90 ? -18.777 -2.787 8.082 1.00 97.56 90 VAL A C 1
ATOM 678 O O . VAL A 1 90 ? -19.574 -3.676 8.380 1.00 97.56 90 VAL A O 1
ATOM 681 N N . TYR A 1 91 ? -17.652 -2.602 8.779 1.00 97.62 91 TYR A N 1
ATOM 682 C CA . TYR A 1 91 ? -17.321 -3.364 9.979 1.00 97.62 91 TYR A CA 1
ATOM 683 C C . TYR A 1 91 ? -17.975 -2.814 11.247 1.00 97.62 91 TYR A C 1
ATOM 685 O O . TYR A 1 91 ? -18.055 -3.556 12.224 1.00 97.62 91 TYR A O 1
ATOM 693 N N . ALA A 1 92 ? -18.500 -1.584 11.211 1.00 96.81 92 ALA A N 1
ATOM 694 C CA . ALA A 1 92 ? -19.340 -1.045 12.274 1.00 96.81 92 ALA A CA 1
ATOM 695 C C . ALA A 1 92 ? -20.523 -1.983 12.540 1.00 96.81 92 ALA A C 1
ATOM 697 O O . ALA A 1 92 ? -20.674 -2.497 13.645 1.00 96.81 92 ALA A O 1
ATOM 698 N N . ASP A 1 93 ? -21.287 -2.300 11.494 1.00 96.50 93 ASP A N 1
ATOM 699 C CA . ASP A 1 93 ?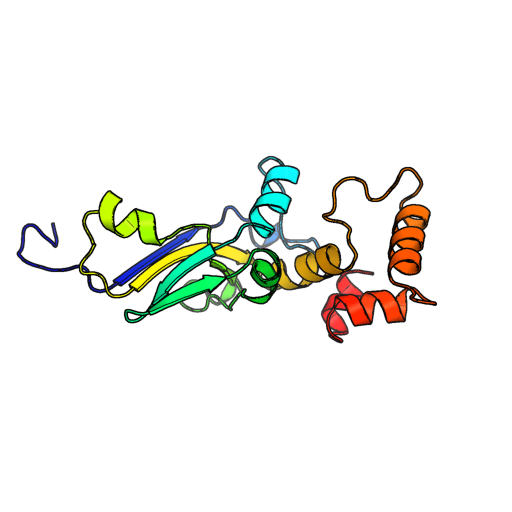 -22.460 -3.165 11.606 1.00 96.50 93 ASP A CA 1
ATOM 700 C C . ASP A 1 93 ? -22.095 -4.632 11.792 1.00 96.50 93 ASP A C 1
ATOM 702 O O . ASP A 1 93 ? -22.655 -5.309 12.651 1.00 96.50 93 ASP A O 1
ATOM 706 N N . LYS A 1 94 ? -21.110 -5.133 11.035 1.00 96.50 94 LYS A N 1
ATOM 707 C CA . LYS A 1 94 ? -20.714 -6.550 11.109 1.00 96.50 94 LYS A CA 1
ATOM 708 C C . LYS A 1 94 ? -20.227 -6.972 12.490 1.00 96.50 94 LYS A C 1
ATOM 710 O O . LYS A 1 94 ? -20.368 -8.141 12.839 1.00 96.50 94 LYS A O 1
ATOM 715 N N . TYR A 1 95 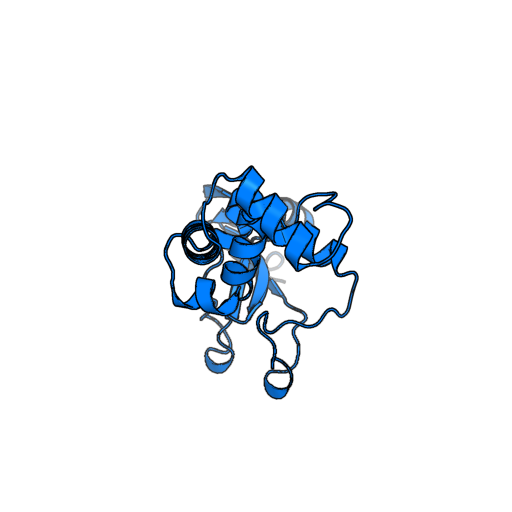? -19.614 -6.058 13.236 1.00 96.00 95 TYR A N 1
ATOM 716 C CA . TYR A 1 95 ? -19.110 -6.332 14.581 1.00 96.00 95 TYR A CA 1
ATOM 717 C C . TYR A 1 95 ? -19.981 -5.722 15.683 1.00 96.00 95 TYR A C 1
ATOM 719 O O . TYR A 1 95 ? -19.663 -5.904 16.856 1.00 96.00 95 TYR A O 1
ATOM 727 N N . GLY A 1 96 ? -21.066 -5.024 15.328 1.00 95.38 96 GLY A N 1
ATOM 728 C CA . GLY A 1 96 ? -21.933 -4.335 16.281 1.00 95.38 96 GLY A CA 1
ATOM 729 C C . GLY A 1 96 ? -21.223 -3.221 17.053 1.00 95.38 96 GLY A C 1
ATOM 730 O O . GLY A 1 96 ? -21.475 -3.061 18.238 1.00 95.38 96 GLY A O 1
ATOM 731 N N . ILE A 1 97 ? -20.295 -2.492 16.427 1.00 96.44 97 ILE A N 1
ATOM 732 C CA . ILE A 1 97 ? -19.462 -1.443 17.046 1.00 96.44 97 ILE A CA 1
ATOM 733 C C . ILE A 1 97 ? -19.778 -0.046 16.499 1.00 96.44 97 ILE A C 1
ATOM 735 O O . ILE A 1 97 ? -18.885 0.779 16.328 1.00 96.44 97 ILE A O 1
ATOM 739 N N . GLN A 1 98 ? -21.045 0.238 16.204 1.00 95.12 98 GLN A N 1
ATOM 740 C CA . GLN A 1 98 ? -21.465 1.514 15.615 1.00 95.12 98 GLN A CA 1
ATOM 741 C C . GLN A 1 98 ? -21.168 2.735 16.500 1.00 95.12 98 GLN A C 1
ATOM 743 O O . GLN A 1 98 ? -21.087 3.844 15.984 1.00 95.12 98 GLN A O 1
ATOM 748 N N . SER A 1 99 ? -20.979 2.546 17.811 1.00 94.38 99 SER A N 1
ATOM 749 C CA . SER A 1 99 ? -20.563 3.616 18.726 1.00 94.38 99 SER A CA 1
ATOM 750 C C . SER A 1 99 ? -19.071 3.964 18.644 1.00 94.38 99 SER A C 1
ATOM 752 O O . SER A 1 99 ? -18.648 4.968 19.217 1.00 94.38 99 SER A O 1
ATOM 754 N N . ALA A 1 100 ? -18.260 3.177 17.926 1.00 96.81 100 ALA A N 1
ATOM 755 C CA . ALA A 1 100 ? -16.843 3.470 17.761 1.00 96.81 100 ALA A CA 1
ATOM 756 C C . ALA A 1 100 ? -16.647 4.771 16.985 1.00 96.81 100 ALA A C 1
ATOM 758 O O . ALA A 1 100 ? -17.211 4.957 15.915 1.00 96.81 100 ALA A O 1
ATOM 759 N N . ASN A 1 101 ? -15.778 5.649 17.482 1.00 96.81 101 ASN A N 1
ATOM 760 C CA . ASN A 1 101 ? -15.418 6.890 16.800 1.00 96.81 101 ASN A CA 1
ATOM 761 C C . ASN A 1 101 ? -14.335 6.681 15.731 1.00 96.81 101 ASN A C 1
ATOM 763 O O . ASN A 1 101 ? -14.030 7.587 14.963 1.00 96.81 101 ASN A O 1
ATOM 767 N N . SER A 1 102 ? -13.708 5.506 15.695 1.00 98.19 102 SER A N 1
ATOM 768 C CA . SER A 1 102 ? -12.631 5.181 14.767 1.00 98.19 102 SER A CA 1
ATOM 769 C C . SER A 1 102 ? -12.748 3.724 14.351 1.00 98.19 102 SER A C 1
ATOM 771 O O . SER A 1 102 ? -12.814 2.836 15.199 1.00 98.19 102 SER A O 1
ATOM 773 N N . ILE A 1 103 ? -12.773 3.472 13.046 1.00 98.38 103 ILE A N 1
ATOM 774 C CA . ILE A 1 103 ? -12.881 2.132 12.470 1.00 98.38 103 ILE A CA 1
ATOM 775 C C . ILE A 1 103 ? -11.941 2.080 11.277 1.00 98.38 103 ILE A C 1
ATOM 777 O O . ILE A 1 103 ? -12.197 2.701 10.245 1.00 98.38 103 ILE A O 1
ATOM 781 N N . PHE A 1 104 ? -10.851 1.336 11.428 1.00 98.31 104 PHE A N 1
ATOM 782 C CA . PHE A 1 104 ? -9.796 1.240 10.433 1.00 98.31 104 PHE A CA 1
ATOM 783 C C . PHE A 1 104 ? -9.446 -0.211 10.129 1.00 98.31 104 PHE A C 1
ATOM 785 O O . PHE A 1 104 ? -9.205 -1.026 11.023 1.00 98.31 104 PHE A O 1
ATOM 792 N N . ARG A 1 105 ? -9.337 -0.523 8.840 1.00 98.38 105 ARG A N 1
ATOM 793 C CA . ARG A 1 105 ? -8.657 -1.722 8.369 1.00 98.38 105 ARG A CA 1
ATOM 794 C C . ARG A 1 105 ? -7.559 -1.358 7.396 1.00 98.38 105 ARG A C 1
ATOM 796 O O . ARG A 1 105 ? -7.738 -0.503 6.532 1.00 98.38 105 ARG A O 1
ATOM 803 N N . GLY A 1 106 ? -6.438 -2.059 7.512 1.00 97.81 106 GLY A N 1
ATOM 804 C CA . GLY A 1 106 ? -5.270 -1.786 6.692 1.00 97.81 106 GLY A CA 1
ATOM 805 C C . GLY A 1 106 ? -4.494 -3.020 6.266 1.00 97.81 106 GLY A C 1
ATOM 806 O O . GLY A 1 106 ? -4.672 -4.127 6.778 1.00 97.81 106 GLY A O 1
ATOM 807 N N . THR A 1 107 ? -3.619 -2.801 5.296 1.00 98.12 107 THR A N 1
ATOM 808 C CA . THR A 1 107 ? -2.701 -3.796 4.755 1.00 98.12 107 THR A CA 1
ATOM 809 C C . THR A 1 107 ? -1.274 -3.396 5.095 1.00 98.12 107 THR A C 1
ATOM 811 O O . THR A 1 107 ? -0.864 -2.283 4.775 1.00 98.12 107 THR A O 1
ATOM 814 N N . LEU A 1 108 ? -0.518 -4.305 5.709 1.00 97.88 108 LEU A N 1
ATOM 815 C CA . LEU A 1 108 ? 0.893 -4.105 6.030 1.00 97.88 108 LEU A CA 1
ATOM 816 C C . LEU A 1 108 ? 1.788 -4.464 4.843 1.00 97.88 108 LEU A C 1
ATOM 818 O O . LEU A 1 108 ? 1.555 -5.459 4.142 1.00 97.88 108 LEU A O 1
ATOM 822 N N . ARG A 1 109 ? 2.836 -3.668 4.646 1.00 97.94 109 ARG A N 1
ATOM 823 C CA . ARG A 1 109 ? 3.936 -3.898 3.703 1.00 97.94 109 ARG A CA 1
ATOM 824 C C . ARG A 1 109 ? 5.259 -3.511 4.352 1.00 97.94 109 ARG A C 1
ATOM 826 O O . ARG A 1 109 ? 5.268 -2.788 5.341 1.00 97.94 109 ARG A O 1
ATOM 833 N N . TYR A 1 110 ? 6.366 -3.996 3.801 1.00 97.81 110 TYR A N 1
ATOM 834 C CA . TYR A 1 110 ? 7.674 -3.433 4.125 1.00 97.81 110 TYR A CA 1
ATOM 835 C C . TYR A 1 110 ? 7.795 -2.027 3.539 1.00 97.81 110 TYR A C 1
ATOM 837 O O . TYR A 1 110 ? 7.255 -1.748 2.466 1.00 97.81 110 TYR A O 1
ATOM 845 N N . HIS A 1 111 ? 8.507 -1.158 4.249 1.00 96.00 111 HIS A N 1
ATOM 846 C CA . HIS A 1 111 ? 8.696 0.232 3.863 1.00 96.00 111 HIS A CA 1
ATOM 847 C C . HIS A 1 111 ? 9.246 0.378 2.437 1.00 96.00 111 HIS A C 1
ATOM 849 O O . HIS A 1 111 ? 10.224 -0.260 2.059 1.00 96.00 111 HIS A O 1
ATOM 855 N N . GLY A 1 112 ? 8.643 1.252 1.636 1.00 95.31 112 GLY A N 1
ATOM 856 C CA . GLY A 1 112 ? 9.083 1.528 0.268 1.00 95.31 112 GLY A CA 1
ATOM 857 C C . GLY A 1 112 ? 8.500 0.586 -0.787 1.00 95.31 112 GLY A C 1
ATOM 858 O O . GLY A 1 112 ? 8.823 0.728 -1.967 1.00 95.31 112 GLY A O 1
ATOM 859 N N . PHE A 1 113 ? 7.625 -0.349 -0.399 1.00 97.69 113 PHE A N 1
ATOM 860 C CA . PHE A 1 113 ? 6.771 -1.070 -1.345 1.00 97.69 113 PHE A CA 1
ATOM 861 C C . PHE A 1 113 ? 5.838 -0.089 -2.067 1.00 97.69 113 PHE A C 1
ATOM 863 O O . PHE A 1 113 ? 5.765 -0.087 -3.297 1.00 97.69 113 PHE A O 1
ATOM 870 N N . SER A 1 114 ? 5.142 0.760 -1.307 1.00 97.44 114 SER A N 1
ATOM 871 C CA . SER A 1 114 ? 4.098 1.636 -1.841 1.00 97.44 114 SER A CA 1
ATOM 872 C C . SER A 1 114 ? 4.672 2.750 -2.701 1.00 97.44 114 SER A C 1
ATOM 874 O O . SER A 1 114 ? 4.121 3.020 -3.764 1.00 97.44 114 SER A O 1
ATOM 876 N N . SER A 1 115 ? 5.804 3.343 -2.306 1.00 96.31 115 SER A N 1
ATOM 877 C CA . SER A 1 115 ? 6.470 4.376 -3.107 1.00 96.31 115 SER A CA 1
ATOM 878 C C . SER A 1 115 ? 6.942 3.825 -4.452 1.00 96.31 115 SER A C 1
ATOM 880 O O . SER A 1 115 ? 6.638 4.410 -5.487 1.00 96.31 115 SER A O 1
ATOM 882 N N . LEU A 1 116 ? 7.601 2.662 -4.467 1.00 96.88 116 LEU A N 1
ATOM 883 C CA . LEU A 1 116 ? 8.062 2.040 -5.708 1.00 96.88 116 LEU A CA 1
ATOM 884 C C . LEU A 1 116 ? 6.889 1.651 -6.618 1.00 96.88 116 LEU A C 1
ATOM 886 O O . LEU A 1 116 ? 6.907 1.933 -7.816 1.00 96.88 116 LEU A O 1
ATOM 890 N N . LEU A 1 117 ? 5.832 1.057 -6.057 1.00 96.75 117 LEU A N 1
ATOM 891 C CA . LEU A 1 117 ? 4.652 0.700 -6.840 1.00 96.75 117 LEU A CA 1
ATOM 892 C C . LEU A 1 117 ? 3.890 1.942 -7.337 1.00 96.75 117 LEU A C 1
ATOM 894 O O . LEU A 1 117 ? 3.301 1.905 -8.417 1.00 96.75 117 LEU A O 1
ATOM 898 N N . HIS A 1 118 ? 3.933 3.053 -6.595 1.00 96.06 118 HIS A N 1
ATOM 899 C CA . HIS A 1 118 ? 3.392 4.338 -7.035 1.00 96.06 118 HIS A CA 1
ATOM 900 C C . HIS A 1 118 ? 4.156 4.877 -8.250 1.00 96.06 118 HIS A C 1
ATOM 902 O O . HIS A 1 118 ? 3.523 5.341 -9.194 1.00 96.06 118 HIS A O 1
ATOM 908 N N . VAL A 1 119 ? 5.486 4.720 -8.298 1.00 96.00 119 VAL A N 1
ATOM 909 C CA . VAL A 1 119 ? 6.267 5.049 -9.503 1.00 96.00 119 VAL A CA 1
ATOM 910 C C . VAL A 1 119 ? 5.810 4.212 -10.690 1.00 96.00 119 VAL A C 1
ATOM 912 O O . VAL A 1 119 ? 5.491 4.772 -11.734 1.00 96.00 119 VAL A O 1
ATOM 915 N N . PHE A 1 120 ? 5.685 2.891 -10.534 1.00 95.06 120 PHE A N 1
ATOM 916 C CA . PHE A 1 120 ? 5.213 2.028 -11.625 1.00 95.06 120 PHE A CA 1
ATOM 917 C C . PHE A 1 120 ? 3.805 2.395 -12.097 1.00 95.06 120 PHE A C 1
ATOM 919 O O . PHE A 1 120 ? 3.511 2.351 -13.294 1.00 95.06 120 PHE A O 1
ATOM 926 N N . LYS A 1 121 ? 2.936 2.803 -11.173 1.00 93.88 121 LYS A N 1
ATOM 927 C CA . LYS A 1 121 ? 1.612 3.321 -11.506 1.00 93.88 121 LYS A CA 1
ATOM 928 C C . LYS A 1 121 ? 1.701 4.606 -12.324 1.00 93.88 121 LYS A C 1
ATOM 930 O O . LYS A 1 121 ? 1.080 4.677 -13.377 1.00 93.88 121 LYS A O 1
ATOM 935 N N . ASN A 1 122 ? 2.500 5.574 -11.881 1.00 94.19 122 ASN A N 1
ATOM 936 C CA . ASN A 1 122 ? 2.691 6.851 -12.571 1.00 94.19 122 ASN A CA 1
ATOM 937 C C . ASN A 1 122 ? 3.362 6.673 -13.936 1.00 94.19 122 ASN A C 1
ATOM 939 O O . ASN A 1 122 ? 3.116 7.450 -14.851 1.00 94.19 122 ASN A O 1
ATOM 943 N N . MET A 1 123 ? 4.159 5.619 -14.108 1.00 93.31 123 MET A N 1
ATOM 944 C CA . MET A 1 123 ? 4.695 5.222 -15.408 1.00 93.31 123 MET A CA 1
ATOM 945 C C . MET A 1 123 ? 3.614 4.669 -16.355 1.00 93.31 123 MET A C 1
ATOM 947 O O . MET A 1 123 ? 3.810 4.660 -17.567 1.00 93.31 123 MET A O 1
ATOM 951 N N . GLY A 1 124 ? 2.467 4.225 -15.837 1.00 91.94 124 GLY A N 1
ATOM 952 C CA . GLY A 1 124 ? 1.415 3.557 -16.607 1.00 91.94 124 GLY A CA 1
ATOM 953 C C . GLY A 1 124 ? 1.605 2.040 -16.724 1.00 91.94 124 GLY A C 1
ATOM 954 O O . GLY A 1 124 ? 0.889 1.390 -17.480 1.00 91.94 124 GLY A O 1
ATOM 955 N N . LEU A 1 125 ? 2.532 1.439 -15.964 1.00 91.19 125 LEU A N 1
ATOM 956 C CA . LEU A 1 125 ? 2.806 -0.009 -16.010 1.00 91.19 125 LEU A CA 1
ATOM 957 C C . LEU A 1 125 ? 1.673 -0.865 -15.428 1.00 91.19 125 LEU A C 1
ATOM 959 O O . LEU A 1 125 ? 1.639 -2.075 -15.643 1.00 91.19 125 LEU A O 1
ATOM 963 N N . LEU A 1 126 ? 0.762 -0.252 -14.670 1.00 89.31 126 LEU A N 1
ATOM 964 C CA . LEU A 1 126 ? -0.385 -0.923 -14.054 1.00 89.31 126 LEU A CA 1
ATOM 965 C C . LEU A 1 126 ? -1.661 -0.821 -14.915 1.00 89.31 126 LEU A C 1
ATOM 967 O O . LEU A 1 126 ? -2.691 -1.382 -14.535 1.00 89.31 126 LEU A O 1
ATOM 971 N N . GLU A 1 127 ? -1.604 -0.129 -16.058 1.00 83.44 127 GLU A N 1
ATOM 972 C CA . GLU A 1 127 ? -2.721 -0.007 -16.999 1.00 83.44 127 GLU A CA 1
ATOM 973 C C . GLU A 1 127 ? -2.918 -1.300 -17.815 1.00 83.44 127 GLU A C 1
ATOM 975 O O . GLU A 1 127 ? -1.987 -2.069 -18.069 1.00 83.44 127 GLU A O 1
ATOM 980 N N . GLN A 1 128 ? -4.155 -1.558 -18.249 1.00 67.00 128 GLN A N 1
ATOM 981 C CA . GLN A 1 128 ? -4.458 -2.694 -19.121 1.00 67.00 128 GLN A CA 1
ATOM 982 C C . GLN A 1 128 ? -3.869 -2.423 -20.515 1.00 67.00 128 GLN A C 1
ATOM 984 O O . GLN A 1 128 ? -4.331 -1.525 -21.209 1.00 67.00 128 GLN A O 1
ATOM 989 N N . ALA A 1 129 ? -2.881 -3.233 -20.909 1.00 64.81 129 ALA A N 1
ATOM 990 C CA . ALA A 1 129 ? -2.142 -3.190 -22.179 1.00 64.81 129 ALA A CA 1
ATOM 991 C C . ALA A 1 129 ? -1.033 -2.115 -22.279 1.00 64.81 129 ALA A C 1
ATOM 993 O O . ALA A 1 129 ? -1.163 -1.159 -23.041 1.00 64.81 129 ALA A O 1
ATOM 994 N N . PRO A 1 130 ? 0.137 -2.337 -21.648 1.00 60.91 130 PRO A N 1
ATOM 995 C CA . PRO A 1 130 ? 1.322 -1.489 -21.839 1.00 60.91 130 PRO A CA 1
ATOM 996 C C . PRO A 1 130 ? 1.945 -1.588 -23.256 1.00 60.91 130 PRO A C 1
ATOM 998 O O . PRO A 1 130 ? 2.987 -0.997 -23.521 1.00 60.91 130 PRO A O 1
ATOM 1001 N N . GLY A 1 131 ? 1.306 -2.313 -24.185 1.00 64.12 131 GLY A N 1
ATOM 1002 C CA . GLY A 1 131 ? 1.780 -2.5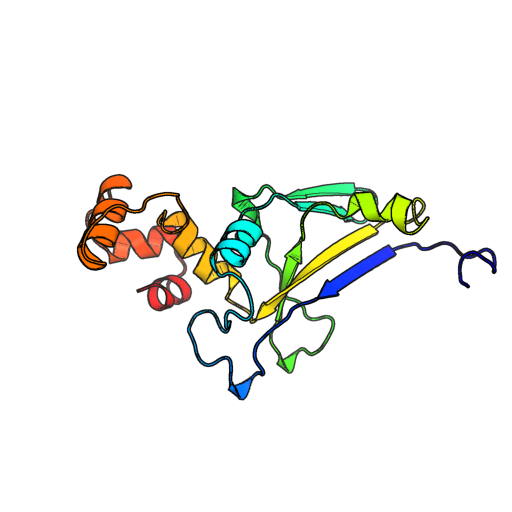79 -25.546 1.00 64.12 131 GLY A CA 1
ATOM 1003 C C . GLY A 1 131 ? 2.352 -3.992 -25.720 1.00 64.12 131 GLY A C 1
ATOM 1004 O O . GLY A 1 131 ? 2.620 -4.699 -24.751 1.00 64.12 131 GLY A O 1
ATOM 1005 N N . ARG A 1 132 ? 2.508 -4.436 -26.975 1.00 67.81 132 ARG A N 1
ATOM 1006 C CA . ARG A 1 132 ? 3.235 -5.670 -27.335 1.00 67.81 132 ARG A CA 1
ATOM 1007 C C . ARG A 1 132 ? 4.649 -5.286 -27.778 1.00 67.81 132 ARG A C 1
ATOM 1009 O O . ARG A 1 132 ? 4.791 -4.360 -28.568 1.00 67.81 132 ARG A O 1
ATOM 1016 N N . GLY A 1 133 ? 5.677 -5.993 -27.310 1.00 83.38 133 GLY A N 1
ATOM 1017 C CA . GLY A 1 133 ? 7.065 -5.729 -27.701 1.00 83.38 133 GLY A CA 1
ATOM 1018 C C . GLY A 1 133 ? 8.083 -6.154 -26.644 1.00 83.38 133 GLY A C 1
ATOM 1019 O O . GLY A 1 133 ? 7.770 -6.923 -25.738 1.00 83.38 133 GLY A O 1
ATOM 1020 N N . THR A 1 134 ? 9.310 -5.650 -26.766 1.00 91.50 134 THR A N 1
ATOM 1021 C CA . THR A 1 134 ? 10.351 -5.811 -25.740 1.00 91.50 134 THR A CA 1
ATOM 1022 C C . THR A 1 134 ? 10.084 -4.882 -24.553 1.00 91.50 134 THR A C 1
ATOM 1024 O O . THR A 1 134 ? 9.422 -3.856 -24.705 1.00 91.50 134 THR A O 1
ATOM 1027 N N . TRP A 1 135 ? 10.656 -5.185 -23.383 1.00 89.81 135 TRP A N 1
ATOM 1028 C CA . TRP A 1 135 ? 10.585 -4.294 -22.216 1.00 89.81 135 TRP A CA 1
ATOM 1029 C C . TRP A 1 135 ? 11.071 -2.875 -22.527 1.00 89.81 135 TRP A C 1
ATOM 1031 O O . TRP A 1 135 ? 10.390 -1.911 -22.197 1.00 89.81 135 TRP A O 1
ATOM 1041 N N . GLY A 1 136 ? 12.197 -2.740 -23.235 1.00 90.12 136 GLY A N 1
ATOM 1042 C CA . GLY A 1 136 ? 12.701 -1.432 -23.662 1.00 90.12 136 GLY A CA 1
ATOM 1043 C C . GLY A 1 136 ? 11.730 -0.694 -24.590 1.00 90.12 136 GLY A C 1
ATOM 1044 O O . GLY A 1 136 ? 11.543 0.510 -24.444 1.00 90.12 136 GLY A O 1
ATOM 1045 N N . GLY A 1 137 ? 11.062 -1.412 -25.499 1.00 90.62 137 GLY A N 1
ATOM 1046 C CA . GLY A 1 137 ? 10.035 -0.838 -26.371 1.00 90.62 137 GLY A CA 1
ATOM 1047 C C . GLY A 1 137 ? 8.807 -0.348 -25.602 1.00 90.62 137 GLY A C 1
ATOM 1048 O O . GLY A 1 137 ? 8.342 0.761 -25.841 1.00 90.62 137 GLY A O 1
ATOM 1049 N N . VAL A 1 138 ? 8.325 -1.138 -24.639 1.00 90.81 138 VAL A N 1
ATOM 1050 C CA . VAL A 1 138 ? 7.208 -0.765 -23.754 1.00 90.81 138 VAL A CA 1
ATOM 1051 C C . VAL A 1 138 ? 7.547 0.478 -22.930 1.00 90.81 138 VAL A C 1
ATOM 1053 O O . VAL A 1 138 ? 6.779 1.436 -22.918 1.00 90.81 138 VAL A O 1
ATOM 1056 N N . LEU A 1 139 ? 8.713 0.499 -22.279 1.00 91.06 139 LEU A N 1
ATOM 1057 C CA . LEU A 1 139 ? 9.144 1.639 -21.467 1.00 91.06 139 LEU A CA 1
ATOM 1058 C C . LEU A 1 139 ? 9.308 2.907 -22.310 1.00 91.06 139 LEU A C 1
ATOM 1060 O O . LEU A 1 139 ? 8.858 3.974 -21.897 1.00 91.06 139 LEU A O 1
ATOM 1064 N N . LYS A 1 140 ? 9.883 2.788 -23.513 1.00 90.69 140 LYS A N 1
ATOM 1065 C CA . LYS A 1 140 ? 9.998 3.903 -24.458 1.00 90.69 140 LYS A CA 1
ATOM 1066 C C . LYS A 1 140 ? 8.623 4.424 -24.885 1.00 90.69 140 LYS A C 1
ATOM 1068 O O . LYS A 1 140 ? 8.412 5.631 -24.879 1.00 90.69 140 LYS A O 1
ATOM 1073 N N . ALA A 1 141 ? 7.675 3.538 -25.186 1.00 90.88 141 ALA A N 1
ATOM 1074 C CA . ALA A 1 141 ? 6.320 3.931 -25.566 1.00 90.88 141 ALA A CA 1
ATOM 1075 C C . ALA A 1 141 ? 5.583 4.662 -24.430 1.00 90.88 141 ALA A C 1
ATOM 1077 O O . ALA A 1 141 ? 4.922 5.670 -24.671 1.00 90.88 141 ALA A O 1
ATOM 1078 N N . LEU A 1 142 ? 5.719 4.195 -23.184 1.00 92.06 142 LEU A N 1
ATOM 1079 C CA . LEU A 1 142 ? 5.145 4.866 -22.013 1.00 92.06 142 LEU A CA 1
ATOM 1080 C C . LEU A 1 142 ? 5.797 6.235 -21.760 1.00 92.06 142 LEU A C 1
ATOM 1082 O O . LEU A 1 142 ? 5.091 7.213 -21.508 1.00 92.06 142 LEU A O 1
ATOM 1086 N N . GLN A 1 143 ? 7.123 6.324 -21.899 1.00 93.06 143 GLN A N 1
ATOM 1087 C CA . GLN A 1 143 ? 7.871 7.579 -21.819 1.00 93.06 143 GLN A CA 1
ATOM 1088 C C . GLN A 1 143 ? 7.385 8.592 -22.874 1.00 93.06 143 GLN A C 1
ATOM 1090 O O . GLN A 1 143 ? 7.106 9.749 -22.551 1.00 93.06 143 GLN A O 1
ATOM 1095 N N . GLU A 1 144 ? 7.259 8.159 -24.131 1.00 92.06 144 GLU A N 1
ATOM 1096 C CA . GLU A 1 144 ? 6.798 8.985 -25.254 1.00 92.06 144 GLU A CA 1
ATOM 1097 C C . GLU A 1 144 ? 5.334 9.415 -25.085 1.00 92.06 144 GLU A C 1
ATOM 1099 O O . GLU A 1 144 ? 5.016 10.588 -25.295 1.00 92.06 144 GLU A O 1
ATOM 1104 N N . LYS A 1 145 ? 4.454 8.511 -24.623 1.00 91.56 145 LYS A N 1
ATOM 1105 C CA . LYS A 1 145 ? 3.047 8.809 -24.286 1.00 91.56 145 LYS A CA 1
ATOM 1106 C C . LYS A 1 145 ? 2.946 9.956 -23.277 1.00 91.56 145 LYS A C 1
ATOM 1108 O O . LYS A 1 145 ? 2.054 10.794 -23.389 1.00 91.56 145 LYS A O 1
ATOM 1113 N N . GLN A 1 146 ? 3.880 10.022 -22.330 1.00 93.12 146 GLN A N 1
ATOM 1114 C CA . GLN A 1 146 ? 3.966 11.083 -21.323 1.00 93.12 146 GLN A CA 1
ATOM 1115 C C . GLN A 1 146 ? 4.853 12.271 -21.735 1.00 93.12 146 GLN A C 1
ATOM 1117 O O . GLN A 1 146 ? 5.047 13.195 -20.949 1.00 93.12 146 GLN A O 1
ATOM 1122 N N . ARG A 1 147 ? 5.340 12.298 -22.984 1.00 94.81 147 ARG A N 1
ATOM 1123 C CA . ARG A 1 147 ? 6.100 13.405 -23.595 1.00 94.81 147 ARG A CA 1
ATOM 1124 C C . ARG A 1 147 ? 7.460 13.693 -22.945 1.00 94.81 147 ARG A C 1
ATOM 1126 O O . ARG A 1 147 ? 7.958 14.816 -23.034 1.00 94.81 147 ARG A O 1
ATOM 1133 N N . PHE A 1 148 ? 8.098 12.686 -22.350 1.00 94.81 148 PHE A N 1
ATOM 1134 C CA . PHE A 1 148 ? 9.466 12.815 -21.842 1.00 94.81 148 PHE A CA 1
ATOM 1135 C C . PHE A 1 148 ? 10.510 12.504 -22.921 1.00 94.81 148 PHE A C 1
ATOM 1137 O O . PHE A 1 148 ? 10.378 11.550 -23.689 1.00 94.81 148 PHE A O 1
ATOM 1144 N N . ARG A 1 149 ? 11.583 13.306 -22.962 1.00 90.50 149 ARG A N 1
ATOM 1145 C CA . ARG A 1 149 ? 12.676 13.162 -23.943 1.00 90.50 149 ARG A CA 1
ATOM 1146 C C . ARG A 1 149 ? 13.709 12.105 -23.553 1.00 90.50 149 ARG A C 1
ATOM 1148 O O . ARG A 1 149 ? 14.360 11.550 -24.431 1.00 90.50 149 ARG A O 1
ATOM 1155 N N . ASP A 1 150 ? 13.852 11.828 -22.262 1.00 92.69 150 ASP A N 1
ATOM 1156 C CA . ASP A 1 150 ? 14.821 10.876 -21.728 1.00 92.69 150 ASP A CA 1
ATOM 1157 C C . ASP A 1 150 ? 14.261 10.112 -20.518 1.00 92.69 150 ASP A C 1
ATOM 1159 O O . ASP A 1 150 ? 13.374 10.588 -19.802 1.00 92.69 150 ASP A O 1
ATOM 1163 N N . GLN A 1 151 ? 14.810 8.918 -20.288 1.00 89.12 151 GLN A N 1
ATOM 1164 C CA . GLN A 1 151 ? 14.334 7.990 -19.263 1.00 89.12 151 GLN A CA 1
ATOM 1165 C C . GLN A 1 151 ? 14.568 8.508 -17.839 1.00 89.12 151 GLN A C 1
ATOM 1167 O O . GLN A 1 151 ? 13.787 8.214 -16.936 1.00 89.12 151 GLN A O 1
ATOM 1172 N N . ARG A 1 152 ? 15.623 9.301 -17.617 1.00 91.94 152 ARG A N 1
ATOM 1173 C CA . ARG A 1 152 ? 15.954 9.813 -16.286 1.00 91.94 152 ARG A CA 1
ATOM 1174 C C . ARG A 1 152 ? 14.936 10.860 -15.850 1.00 91.94 152 ARG A C 1
ATOM 1176 O O . ARG A 1 152 ? 14.411 10.759 -14.746 1.00 91.94 152 ARG A O 1
ATOM 1183 N N . SER A 1 153 ? 14.631 11.827 -16.711 1.00 93.94 153 SER A N 1
ATOM 1184 C CA . SER A 1 153 ? 13.606 12.845 -16.455 1.00 93.94 153 SER A CA 1
ATOM 1185 C C . SER A 1 153 ? 12.227 12.217 -16.247 1.00 93.94 153 SER A C 1
ATOM 1187 O O . SER A 1 153 ? 11.491 12.634 -15.355 1.00 93.94 153 SER A O 1
ATOM 1189 N N . TYR A 1 154 ? 11.909 11.176 -17.021 1.00 94.75 154 TYR A N 1
ATOM 1190 C CA . TYR A 1 154 ? 10.678 10.402 -16.873 1.00 94.75 154 TYR A CA 1
ATOM 1191 C C . TYR A 1 154 ? 10.567 9.728 -15.499 1.00 94.75 154 TYR A C 1
ATOM 1193 O O . TYR A 1 154 ? 9.610 9.983 -14.770 1.00 94.75 154 TYR A O 1
ATOM 1201 N N . LEU A 1 155 ? 11.572 8.941 -15.099 1.00 93.81 155 LEU A N 1
ATOM 1202 C CA . LEU A 1 155 ? 11.576 8.257 -13.800 1.00 93.81 155 LEU A CA 1
ATOM 1203 C C . LEU A 1 155 ? 11.556 9.239 -12.624 1.00 93.81 155 LEU A C 1
ATOM 1205 O O . LEU A 1 155 ? 10.811 9.027 -11.669 1.00 93.81 155 LEU A O 1
ATOM 1209 N N . MET A 1 156 ? 12.322 10.333 -12.708 1.00 95.19 156 MET A N 1
ATOM 1210 C CA . MET A 1 156 ? 12.319 11.390 -11.690 1.00 95.19 156 MET A CA 1
ATOM 1211 C C . MET A 1 156 ? 10.950 12.065 -11.567 1.00 95.19 156 MET A C 1
ATOM 1213 O O . MET A 1 156 ? 10.527 12.389 -10.460 1.00 95.19 156 MET A O 1
ATOM 1217 N N . SER A 1 157 ? 10.240 12.275 -12.679 1.00 95.38 157 SER A N 1
ATOM 1218 C CA . SER A 1 157 ? 8.889 12.832 -12.622 1.00 95.38 157 SER A CA 1
ATOM 1219 C C . SER A 1 157 ? 7.895 11.839 -12.024 1.00 95.38 157 SER A C 1
ATOM 1221 O O . SER A 1 157 ? 7.080 12.227 -11.190 1.00 95.38 157 SER A O 1
ATOM 1223 N N . CYS A 1 158 ? 7.960 10.560 -12.407 1.00 94.31 158 CYS A N 1
ATOM 1224 C CA . CYS A 1 158 ? 7.073 9.528 -11.866 1.00 94.31 158 CYS A CA 1
ATOM 1225 C C . CYS A 1 158 ? 7.315 9.255 -10.373 1.00 94.31 158 CYS A C 1
ATOM 1227 O O . CYS A 1 158 ? 6.392 8.811 -9.689 1.00 94.31 158 CYS A O 1
ATOM 1229 N N . SER A 1 159 ? 8.518 9.542 -9.860 1.00 93.56 159 SER A N 1
ATOM 1230 C CA . SER A 1 159 ? 8.858 9.458 -8.435 1.00 93.56 159 SER A CA 1
ATOM 1231 C C . SER A 1 159 ? 8.550 10.721 -7.628 1.00 93.56 159 SER A C 1
ATOM 1233 O O . SER A 1 159 ? 8.902 10.783 -6.450 1.00 93.56 159 SER A O 1
ATOM 1235 N N . GLY A 1 160 ? 7.925 11.739 -8.230 1.00 92.06 160 GLY A N 1
ATOM 1236 C CA . GLY A 1 160 ? 7.663 13.012 -7.552 1.00 92.06 160 GLY A CA 1
ATOM 1237 C C . GLY A 1 160 ? 8.942 13.766 -7.171 1.00 92.06 160 GLY A C 1
ATOM 1238 O O . GLY A 1 160 ? 8.936 14.548 -6.225 1.00 92.06 160 GLY A O 1
ATOM 1239 N N . GLY A 1 161 ? 10.050 13.513 -7.874 1.00 91.00 161 GLY A N 1
ATOM 1240 C CA . GLY A 1 161 ? 11.355 14.105 -7.594 1.00 91.00 161 GLY A CA 1
ATOM 1241 C C . GLY A 1 161 ? 12.224 13.313 -6.612 1.00 91.00 161 GLY A C 1
ATOM 1242 O O . GLY A 1 161 ? 13.378 13.693 -6.405 1.00 91.00 161 GLY A O 1
ATOM 1243 N N . ASP A 1 162 ? 11.740 12.205 -6.036 1.00 92.56 162 ASP A N 1
ATOM 1244 C CA . ASP A 1 162 ? 12.551 11.398 -5.122 1.00 92.56 162 ASP A CA 1
ATOM 1245 C C . ASP A 1 162 ? 13.590 10.563 -5.882 1.00 92.56 162 ASP A C 1
ATOM 1247 O O . ASP A 1 162 ? 13.266 9.624 -6.620 1.00 92.56 162 ASP A O 1
ATOM 1251 N N . LYS A 1 163 ? 14.866 10.911 -5.696 1.00 91.38 163 LYS A N 1
ATOM 1252 C CA . LYS A 1 163 ? 15.989 10.290 -6.409 1.00 91.38 163 LYS A CA 1
ATOM 1253 C C . LYS A 1 163 ? 16.227 8.843 -5.973 1.00 91.38 163 LYS A C 1
ATOM 1255 O O . LYS A 1 163 ? 16.611 8.021 -6.802 1.00 91.38 163 LYS A O 1
ATOM 1260 N N . ALA A 1 164 ? 16.018 8.523 -4.696 1.00 90.31 164 ALA A N 1
ATOM 1261 C CA . ALA A 1 164 ? 16.237 7.173 -4.180 1.00 90.31 164 ALA A CA 1
ATOM 1262 C C . ALA A 1 164 ? 15.228 6.182 -4.781 1.00 90.31 164 ALA A C 1
ATOM 1264 O O . ALA A 1 164 ? 15.617 5.129 -5.286 1.00 90.31 164 ALA A O 1
ATOM 1265 N N . THR A 1 165 ? 13.950 6.556 -4.806 1.00 89.81 165 THR A N 1
ATOM 1266 C CA . THR A 1 165 ? 12.875 5.761 -5.406 1.00 89.81 165 THR A CA 1
ATOM 1267 C C . THR A 1 165 ? 13.021 5.697 -6.926 1.00 89.81 165 THR A C 1
ATOM 1269 O O . THR A 1 165 ? 12.867 4.617 -7.489 1.00 89.81 16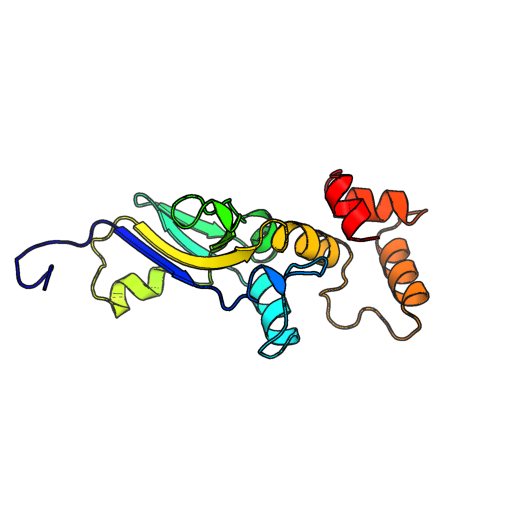5 THR A O 1
ATOM 1272 N N . ALA A 1 166 ? 13.402 6.796 -7.593 1.00 90.12 166 ALA A N 1
ATOM 1273 C CA . ALA A 1 166 ? 13.682 6.784 -9.034 1.00 90.12 166 ALA A CA 1
ATOM 1274 C C . ALA A 1 166 ? 14.805 5.799 -9.397 1.00 90.12 166 ALA A C 1
ATOM 1276 O O . ALA A 1 166 ? 14.642 4.995 -10.309 1.00 90.12 166 ALA A O 1
ATOM 1277 N N . ASN A 1 167 ? 15.915 5.811 -8.653 1.00 90.44 167 ASN A N 1
ATOM 1278 C CA . ASN A 1 167 ? 17.024 4.876 -8.865 1.00 90.44 167 ASN A CA 1
ATOM 1279 C C . ASN A 1 167 ? 16.620 3.418 -8.622 1.00 90.44 167 ASN A C 1
ATOM 1281 O O . ASN A 1 167 ? 17.171 2.522 -9.244 1.00 90.44 167 ASN A O 1
ATOM 1285 N N . LYS A 1 168 ? 15.679 3.179 -7.706 1.00 88.94 168 LYS A N 1
ATOM 1286 C CA . LYS A 1 168 ? 15.156 1.842 -7.410 1.00 88.94 168 LYS A CA 1
ATOM 1287 C C . LYS A 1 168 ? 14.195 1.326 -8.491 1.00 88.94 168 LYS A C 1
ATOM 1289 O O . LYS A 1 168 ? 13.979 0.120 -8.578 1.00 88.94 168 LYS A O 1
ATOM 1294 N N . ALA A 1 169 ? 13.594 2.234 -9.260 1.00 87.69 169 ALA A N 1
ATOM 1295 C CA . ALA A 1 169 ? 12.692 1.931 -10.368 1.00 87.69 169 ALA A CA 1
ATOM 1296 C C . ALA A 1 169 ? 13.404 1.792 -11.728 1.00 87.69 169 ALA A C 1
ATOM 1298 O O . ALA A 1 169 ? 12.793 1.266 -12.659 1.00 87.69 169 ALA A O 1
ATOM 1299 N N . ALA A 1 170 ? 14.641 2.291 -11.840 1.00 82.62 170 ALA A N 1
ATOM 1300 C CA . ALA A 1 170 ? 15.502 2.188 -13.022 1.00 82.62 170 ALA A CA 1
ATOM 1301 C C . ALA A 1 170 ? 16.037 0.763 -13.221 1.00 82.62 170 ALA A C 1
ATOM 1303 O O . ALA A 1 170 ? 16.084 0.335 -14.396 1.00 82.62 170 ALA A O 1
#

Sequence (170 aa):
DVQSRGGEIASFSSVCGGLPAPEAANNPLMYKFSWSPMGVLRACQNDAIYMREGGVVNVEGKDLLSSARPFNNAWPSLHLEVLPNRDSLVYADKYGIQSANSIFRGTLRYHGFSSLLHVFKNMGLLEQAPGRGTWGGVLKALQEKQRFRDQRSYLMSCSGGDKATANKAA